Protein AF-A0A967K1Q6-F1 (afdb_monomer)

Foldseek 3Di:
DDDDDDDDDDDDDDDDDDDDDDDDDDDDDDPPDPPPVCPPPPDQDVVNVVVVCVVVVVVVCVVVVDPVNVVVVVVVVVVVCVVVVPDPPPPDLDDDDDCDPVNCVVQNDPPHAVVVVVVVVVVVVVVPNPDDDDPDDDPDDGPPDDDD

Solvent-accessible surface area (backbone atoms only — not comparable to full-atom values): 10378 Å² total; per-residue (Å²): 138,82,90,85,88,85,87,86,87,84,90,77,88,81,88,83,85,80,90,77,90,82,84,86,76,91,83,81,85,81,79,78,76,84,75,73,78,81,71,66,86,85,58,74,51,70,66,53,53,50,52,48,50,52,53,53,49,51,51,47,50,62,72,66,53,49,72,68,59,49,52,52,49,54,52,50,48,56,50,46,47,66,76,54,59,81,71,75,79,67,86,65,95,70,82,88,85,82,89,45,73,69,53,34,72,74,76,42,71,82,85,69,44,61,62,60,54,49,53,51,52,52,54,43,41,75,74,64,50,89,74,88,86,76,99,70,90,77,89,66,83,71,87,78,42,83,88,126

pLDDT: mean 76.65, std 18.05, range [38.59, 96.56]

Sequence (148 aa):
MPAKTDGGGAGKRDSGKHENGGRDSDRRGTKRTRRGRNRPWWKPSIAALIAFAVLAGGLLLRYVDPWFVEMVRVRAFDAYNRMEPRQPQGESPVVIVDIDEKSLSQLGQWPWPRTVVADLIAALRDQGAAVVGFDAIFAEPDRTSPQR

Structure (mmCIF, N/CA/C/O backbone):
data_AF-A0A967K1Q6-F1
#
_entry.id   AF-A0A967K1Q6-F1
#
loop_
_atom_site.group_PDB
_atom_site.id
_atom_site.type_symbol
_atom_site.label_atom_id
_atom_site.label_alt_id
_atom_site.label_comp_id
_atom_site.label_asym_id
_atom_site.label_entity_id
_atom_site.label_seq_id
_atom_site.pdbx_PDB_ins_code
_atom_site.Cartn_x
_atom_site.Cartn_y
_atom_site.Cartn_z
_atom_site.occupancy
_atom_site.B_iso_or_equiv
_atom_site.auth_seq_id
_atom_site.auth_comp_id
_atom_site.auth_asym_id
_atom_site.auth_atom_id
_atom_site.pdbx_PDB_model_num
ATOM 1 N N . MET A 1 1 ? 90.365 -32.745 -45.716 1.00 41.56 1 MET A N 1
ATOM 2 C CA . MET A 1 1 ? 90.868 -33.147 -47.052 1.00 41.56 1 MET A CA 1
ATOM 3 C C . MET A 1 1 ? 89.864 -34.111 -47.672 1.00 41.56 1 MET A C 1
ATOM 5 O O . MET A 1 1 ? 89.339 -34.887 -46.879 1.00 41.56 1 MET A O 1
ATOM 9 N N . PRO A 1 2 ? 89.611 -34.144 -48.999 1.00 55.59 2 PRO A N 1
ATOM 10 C CA . PRO A 1 2 ? 90.001 -33.248 -50.111 1.00 55.59 2 PRO A CA 1
ATOM 11 C C . PRO A 1 2 ? 88.750 -32.593 -50.777 1.00 55.59 2 PRO A C 1
ATOM 13 O O . PRO A 1 2 ? 87.643 -33.095 -50.649 1.00 55.59 2 PRO A O 1
ATOM 16 N N . ALA A 1 3 ? 88.772 -31.371 -51.316 1.00 46.91 3 ALA A N 1
ATOM 17 C CA . ALA A 1 3 ? 89.428 -30.896 -52.541 1.00 46.91 3 ALA A CA 1
ATOM 18 C C . ALA A 1 3 ? 89.048 -31.696 -53.805 1.00 46.91 3 ALA A C 1
ATOM 20 O O . ALA A 1 3 ? 89.548 -32.797 -54.020 1.00 46.91 3 ALA A O 1
ATOM 21 N N . LYS A 1 4 ? 88.226 -31.097 -54.679 1.00 44.16 4 LYS A N 1
ATOM 22 C CA . LYS A 1 4 ? 88.255 -31.384 -56.115 1.00 44.16 4 LYS A CA 1
ATOM 23 C C . LYS A 1 4 ? 88.131 -30.087 -56.910 1.00 44.16 4 LYS A C 1
ATOM 25 O O . LYS A 1 4 ? 87.223 -29.287 -56.701 1.00 44.16 4 LYS A O 1
ATOM 30 N N . THR A 1 5 ? 89.142 -29.913 -57.740 1.00 50.72 5 THR A N 1
ATOM 31 C CA . THR A 1 5 ? 89.405 -28.879 -58.727 1.00 50.72 5 THR A CA 1
ATOM 32 C C . THR A 1 5 ? 88.604 -29.111 -60.005 1.00 50.72 5 THR A C 1
ATOM 34 O O . THR A 1 5 ? 88.158 -30.228 -60.264 1.00 50.72 5 THR A O 1
ATOM 37 N N . ASP A 1 6 ? 88.436 -28.030 -60.766 1.00 45.66 6 ASP A N 1
ATOM 38 C CA . ASP A 1 6 ? 88.693 -27.863 -62.212 1.00 45.66 6 ASP A CA 1
ATOM 39 C C . ASP A 1 6 ? 87.783 -26.701 -62.659 1.00 45.66 6 ASP A C 1
ATOM 41 O O . ASP A 1 6 ? 86.599 -26.678 -62.348 1.00 45.66 6 ASP A O 1
ATOM 45 N N . GLY A 1 7 ? 88.236 -25.606 -63.262 1.00 42.78 7 GLY A N 1
ATOM 46 C CA . GLY A 1 7 ? 89.293 -25.441 -64.250 1.00 42.78 7 GLY A CA 1
ATOM 47 C C . GLY A 1 7 ? 88.631 -24.780 -65.465 1.00 42.78 7 GLY A C 1
ATOM 48 O O . GLY A 1 7 ? 87.717 -25.356 -66.044 1.00 42.78 7 GLY A O 1
ATOM 49 N N . GLY A 1 8 ? 89.035 -23.562 -65.834 1.00 38.59 8 GLY A N 1
ATOM 50 C CA . GLY A 1 8 ? 88.503 -22.902 -67.034 1.00 38.59 8 GLY A CA 1
ATOM 51 C C . GLY A 1 8 ? 88.651 -21.387 -67.017 1.00 38.59 8 GLY A C 1
ATOM 52 O O . GLY A 1 8 ? 87.726 -20.672 -66.648 1.00 38.59 8 GLY A O 1
ATOM 53 N N . GLY A 1 9 ? 89.833 -20.900 -67.397 1.00 42.53 9 GLY A N 1
ATOM 54 C CA . GLY A 1 9 ? 90.102 -19.475 -67.571 1.00 42.53 9 GLY A CA 1
ATOM 55 C C . GLY A 1 9 ? 89.707 -18.944 -68.949 1.00 42.53 9 GLY A C 1
ATOM 56 O O . GLY A 1 9 ? 89.651 -19.689 -69.920 1.00 42.53 9 GLY A O 1
ATOM 57 N N . ALA A 1 10 ? 89.524 -17.628 -69.033 1.00 44.78 10 ALA A N 1
ATOM 58 C CA . ALA A 1 10 ? 89.807 -16.816 -70.216 1.00 44.78 10 ALA A CA 1
ATOM 59 C C . ALA A 1 10 ? 89.838 -15.344 -69.784 1.00 44.78 10 ALA A C 1
ATOM 61 O O . ALA A 1 10 ? 88.826 -14.775 -69.382 1.00 44.78 10 ALA A O 1
ATOM 62 N N . GLY A 1 11 ? 91.028 -14.748 -69.807 1.00 44.59 11 GLY A N 1
ATOM 63 C CA . GLY A 1 11 ? 91.239 -13.352 -69.444 1.00 44.59 11 GLY A CA 1
ATOM 64 C C . GLY A 1 11 ? 90.969 -12.369 -70.582 1.00 44.59 11 GLY A C 1
ATOM 65 O O . GLY A 1 11 ? 90.993 -12.731 -71.754 1.00 44.59 11 GLY A O 1
ATOM 66 N N . LYS A 1 12 ? 90.813 -11.101 -70.196 1.00 48.19 12 LYS A N 1
ATOM 67 C CA . LYS A 1 12 ? 91.201 -9.858 -70.894 1.00 48.19 12 LYS A CA 1
ATOM 68 C C . LYS A 1 12 ? 91.232 -8.785 -69.785 1.00 48.19 12 LYS A C 1
ATOM 70 O O . LYS A 1 12 ? 90.263 -8.680 -69.048 1.00 48.19 12 LYS A O 1
ATOM 75 N N . ARG A 1 13 ? 92.387 -8.198 -69.421 1.00 43.84 13 ARG A N 1
ATOM 76 C CA . ARG A 1 13 ? 93.019 -7.007 -70.047 1.00 43.84 13 ARG A CA 1
ATOM 77 C C . ARG A 1 13 ? 91.967 -5.909 -70.281 1.00 43.84 13 ARG A C 1
ATOM 79 O O . ARG A 1 13 ? 91.010 -6.176 -70.988 1.00 43.84 13 ARG A O 1
ATOM 86 N N . ASP A 1 14 ? 92.054 -4.680 -69.786 1.00 46.25 14 ASP A N 1
ATOM 87 C CA . ASP A 1 14 ? 93.166 -3.864 -69.298 1.00 46.25 14 ASP A CA 1
ATOM 88 C C . ASP A 1 14 ? 92.563 -2.538 -68.754 1.00 46.25 14 ASP A C 1
ATOM 90 O O . ASP A 1 14 ? 91.463 -2.167 -69.160 1.00 46.25 14 ASP A O 1
ATOM 94 N N . SER A 1 15 ? 93.344 -1.798 -67.961 1.00 43.16 15 SER A N 1
ATOM 95 C CA . SER A 1 15 ? 93.421 -0.321 -67.950 1.00 43.16 15 SER A CA 1
ATOM 96 C C . SER A 1 15 ? 92.414 0.581 -67.197 1.00 43.16 15 SER A C 1
ATOM 98 O O . SER A 1 15 ? 91.202 0.522 -67.365 1.00 43.16 15 SER A O 1
ATOM 100 N N . GLY A 1 16 ? 93.014 1.543 -66.470 1.00 41.56 16 GLY A N 1
ATOM 101 C CA . GLY A 1 16 ? 92.434 2.788 -65.926 1.00 41.56 16 GLY A CA 1
ATOM 102 C C . GLY A 1 16 ? 92.369 2.784 -64.396 1.00 41.56 16 GLY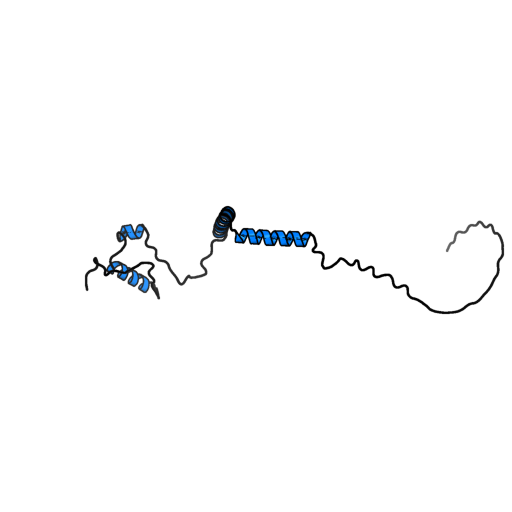 A C 1
ATOM 103 O O . GLY A 1 16 ? 91.377 2.343 -63.836 1.00 41.56 16 GLY A O 1
ATOM 104 N N . LYS A 1 17 ? 93.438 3.050 -63.631 1.00 42.62 17 LYS A N 1
ATOM 105 C CA . LYS A 1 17 ? 94.171 4.320 -63.412 1.00 42.62 17 LYS A CA 1
ATOM 106 C C . LYS A 1 17 ? 93.275 5.498 -62.981 1.00 42.62 17 LYS A C 1
ATOM 108 O O . LYS A 1 17 ? 92.249 5.742 -63.601 1.00 42.62 17 LYS A O 1
ATOM 113 N N . HIS A 1 18 ? 93.804 6.239 -61.997 1.00 46.06 18 HIS A N 1
ATOM 114 C CA . HIS A 1 18 ? 93.383 7.503 -61.362 1.00 46.06 18 HIS A CA 1
ATOM 115 C C . HIS A 1 18 ? 92.692 7.295 -59.999 1.00 46.06 18 HIS A C 1
ATOM 117 O O . HIS A 1 18 ? 91.613 6.726 -59.920 1.00 46.06 18 HIS A O 1
ATOM 123 N N . GLU A 1 19 ? 93.405 7.477 -58.872 1.00 47.00 19 GLU A N 1
ATOM 124 C CA . GLU A 1 19 ? 93.716 8.777 -58.217 1.00 47.00 19 GLU A CA 1
ATOM 125 C C . GLU A 1 19 ? 92.426 9.507 -57.809 1.00 47.00 19 GLU A C 1
ATOM 127 O O . GLU A 1 19 ? 91.501 9.594 -58.598 1.00 47.00 19 GLU A O 1
ATOM 132 N N . ASN A 1 20 ? 92.249 10.145 -56.658 1.00 39.31 20 ASN A N 1
ATOM 133 C CA . ASN A 1 20 ? 93.007 10.403 -55.440 1.00 39.31 20 ASN A CA 1
ATOM 134 C C . ASN A 1 20 ? 92.026 11.221 -54.562 1.00 39.31 20 ASN A C 1
ATOM 136 O O . ASN A 1 20 ? 91.275 12.020 -55.108 1.00 39.31 20 ASN A O 1
ATOM 140 N N . GLY A 1 21 ? 92.077 11.056 -53.239 1.00 40.06 21 GLY A N 1
ATOM 141 C CA . GLY A 1 21 ? 91.953 12.147 -52.261 1.00 40.06 21 GLY A CA 1
ATOM 142 C C . GLY A 1 21 ? 90.669 12.991 -52.165 1.00 40.06 21 GLY A C 1
ATOM 143 O O . GLY A 1 21 ? 90.253 13.664 -53.097 1.00 40.06 21 GLY A O 1
ATOM 144 N N . GLY A 1 22 ? 90.156 13.122 -50.937 1.00 40.25 22 GLY A N 1
ATOM 145 C CA . GLY A 1 22 ? 89.258 14.224 -50.560 1.00 40.25 22 GLY A CA 1
ATOM 146 C C . GLY A 1 22 ? 88.156 13.776 -49.607 1.00 40.25 22 GLY A C 1
ATOM 147 O O . GLY A 1 22 ? 87.105 13.347 -50.052 1.00 40.25 22 GLY A O 1
ATOM 148 N N . ARG A 1 23 ? 88.444 13.622 -48.312 1.00 46.91 23 ARG A N 1
ATOM 149 C CA . ARG A 1 23 ? 88.185 14.622 -47.256 1.00 46.91 23 ARG A CA 1
ATOM 150 C C . ARG A 1 23 ? 86.697 14.988 -47.073 1.00 46.91 23 ARG A C 1
ATOM 152 O O . ARG A 1 23 ? 86.112 15.686 -47.886 1.00 46.91 23 ARG A O 1
ATOM 159 N N . ASP A 1 24 ? 86.234 14.647 -45.874 1.00 51.47 24 ASP A N 1
ATOM 160 C CA . ASP A 1 24 ? 85.550 15.548 -44.942 1.00 51.47 24 ASP A CA 1
ATOM 161 C C . ASP A 1 24 ? 84.029 15.756 -45.024 1.00 51.47 24 ASP A C 1
ATOM 163 O O . ASP A 1 24 ? 83.408 15.898 -46.073 1.00 51.47 24 ASP A O 1
ATOM 167 N N . SER A 1 25 ? 83.500 15.936 -43.816 1.00 54.66 25 SER A N 1
ATOM 168 C CA . SER A 1 25 ? 82.267 16.618 -43.435 1.00 54.66 25 SER A CA 1
ATOM 169 C C . SER A 1 25 ? 80.937 15.876 -43.596 1.00 54.66 25 SER A C 1
ATOM 171 O O . SER A 1 25 ? 80.212 15.961 -44.583 1.00 54.66 25 SER A O 1
ATOM 173 N N . ASP A 1 26 ? 80.573 15.216 -42.497 1.00 61.91 26 ASP A N 1
ATOM 174 C CA . ASP A 1 26 ? 79.370 15.543 -41.726 1.00 61.91 26 ASP A CA 1
ATOM 175 C C . ASP A 1 26 ? 78.468 16.624 -42.354 1.00 61.91 26 ASP A C 1
ATOM 177 O O . ASP A 1 26 ? 78.873 17.786 -42.447 1.00 61.91 26 ASP A O 1
ATOM 181 N N . ARG A 1 27 ? 77.235 16.250 -42.740 1.00 55.50 27 ARG A N 1
ATOM 182 C CA . ARG A 1 27 ? 76.028 17.086 -42.586 1.00 55.50 27 ARG A CA 1
ATOM 183 C C . ARG A 1 27 ? 74.762 16.455 -43.171 1.00 55.50 27 ARG A C 1
ATOM 185 O O . ARG A 1 27 ? 74.661 16.205 -44.369 1.00 55.50 27 ARG A O 1
ATOM 192 N N . ARG A 1 28 ? 73.731 16.502 -42.320 1.00 53.34 28 ARG A N 1
ATOM 193 C CA . ARG A 1 28 ? 72.281 16.628 -42.588 1.00 53.34 28 ARG A CA 1
ATOM 194 C C . ARG A 1 28 ? 71.459 15.344 -42.544 1.00 53.34 28 ARG A C 1
ATOM 196 O O . ARG A 1 28 ? 71.368 14.566 -43.486 1.00 53.34 28 ARG A O 1
ATOM 203 N N . GLY A 1 29 ? 70.754 15.232 -41.419 1.00 54.88 29 GLY A N 1
ATOM 204 C CA . GLY A 1 29 ? 69.704 14.264 -41.178 1.00 54.88 29 GLY A CA 1
ATOM 205 C C . GLY A 1 29 ? 68.568 14.333 -42.191 1.00 54.88 29 GLY A C 1
ATOM 206 O O . GLY A 1 29 ? 68.128 15.397 -42.629 1.00 54.88 29 GLY A O 1
ATOM 207 N N . THR A 1 30 ? 68.034 13.159 -42.493 1.00 57.16 30 THR A N 1
ATOM 208 C CA . THR A 1 30 ? 66.788 1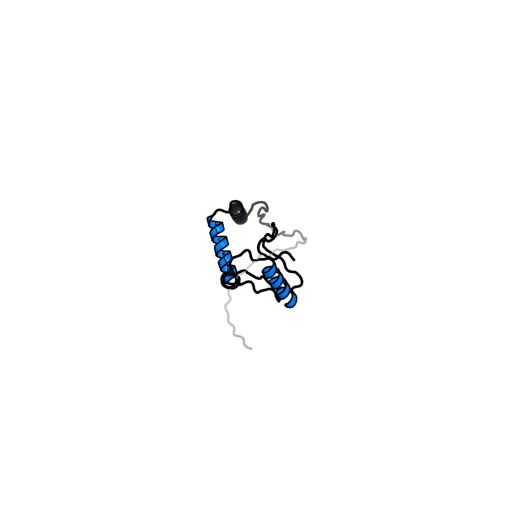3.005 -43.227 1.00 57.16 30 THR A CA 1
ATOM 209 C C . THR A 1 30 ? 65.670 12.831 -42.204 1.00 57.16 30 THR A C 1
ATOM 211 O O . THR A 1 30 ? 65.399 11.753 -41.680 1.00 57.16 30 THR A O 1
ATOM 214 N N . LYS A 1 31 ? 65.014 13.947 -41.869 1.00 58.19 31 LYS A N 1
ATOM 215 C CA . LYS A 1 31 ? 63.743 13.932 -41.141 1.00 58.19 31 LYS A CA 1
ATOM 216 C C . LYS A 1 31 ? 62.724 13.189 -42.008 1.00 58.19 31 LYS A C 1
ATOM 218 O O . LYS A 1 31 ? 62.135 13.780 -42.911 1.00 58.19 31 LYS A O 1
ATOM 223 N N . ARG A 1 32 ? 62.518 11.892 -41.756 1.00 60.25 32 ARG A N 1
ATOM 224 C CA . ARG A 1 32 ? 61.390 11.155 -42.333 1.00 60.25 32 ARG A CA 1
ATOM 225 C C . ARG A 1 32 ? 60.103 11.771 -41.793 1.00 60.25 32 ARG A C 1
ATOM 227 O O . ARG A 1 32 ? 59.798 11.749 -40.605 1.00 60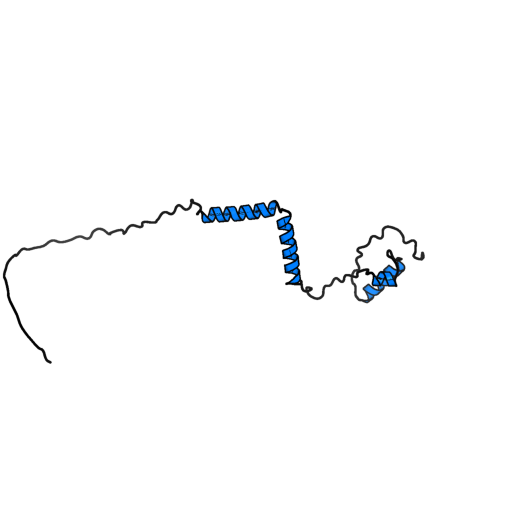.25 32 ARG A O 1
ATOM 234 N N . THR A 1 33 ? 59.424 12.412 -42.724 1.00 62.06 33 THR A N 1
ATOM 235 C CA . THR A 1 33 ? 58.158 13.119 -42.643 1.00 62.06 33 THR A CA 1
ATOM 236 C C . THR A 1 33 ? 57.131 12.426 -41.742 1.00 62.06 33 THR A C 1
ATOM 238 O O . THR A 1 33 ? 56.546 11.398 -42.075 1.00 62.06 33 THR A O 1
ATOM 241 N N . ARG A 1 34 ? 56.825 13.068 -40.608 1.00 60.03 34 ARG A N 1
ATOM 242 C CA . ARG A 1 34 ? 55.534 12.925 -39.928 1.00 60.03 34 ARG A CA 1
ATOM 243 C C . ARG A 1 34 ? 54.442 13.423 -40.878 1.00 60.03 34 ARG A C 1
ATOM 245 O O . ARG A 1 34 ? 54.123 14.607 -40.885 1.00 60.03 34 ARG A O 1
ATOM 252 N N . ARG A 1 35 ? 53.839 12.539 -41.672 1.00 58.81 35 ARG A N 1
ATOM 253 C CA . ARG A 1 35 ? 52.500 12.790 -42.227 1.00 58.81 35 ARG A CA 1
ATOM 254 C C . ARG A 1 35 ? 51.485 12.301 -41.203 1.00 58.81 35 ARG A C 1
ATOM 256 O O . ARG A 1 35 ? 50.913 11.222 -41.329 1.00 58.81 35 ARG A O 1
ATOM 263 N N . GLY A 1 36 ? 51.305 13.107 -40.156 1.00 60.56 36 GLY A N 1
ATOM 264 C CA . GLY A 1 36 ? 50.095 13.041 -39.352 1.00 60.56 36 GLY A CA 1
ATOM 265 C C . GLY A 1 36 ? 48.925 13.198 -40.311 1.00 60.56 36 GLY A C 1
ATOM 266 O O . GLY A 1 36 ? 48.842 14.168 -41.059 1.00 60.56 36 GLY A O 1
ATOM 267 N N . ARG A 1 37 ? 48.079 12.179 -40.396 1.00 64.00 37 ARG A N 1
ATOM 268 C CA . ARG A 1 37 ? 46.817 12.288 -41.111 1.00 64.00 37 ARG A CA 1
ATOM 269 C C . ARG A 1 37 ? 45.907 13.082 -40.191 1.00 64.00 37 ARG A C 1
ATOM 271 O O . ARG A 1 37 ? 45.330 12.519 -39.267 1.00 64.00 37 ARG A O 1
ATOM 278 N N . ASN A 1 38 ? 45.862 14.392 -40.409 1.00 59.25 38 ASN A N 1
ATOM 279 C CA . ASN A 1 38 ? 45.027 15.345 -39.686 1.00 59.25 38 ASN A CA 1
ATOM 280 C C . ASN A 1 38 ? 43.564 14.972 -39.944 1.00 59.25 38 ASN A C 1
ATOM 282 O O . ASN A 1 38 ? 42.936 15.505 -40.856 1.00 59.25 38 ASN A O 1
ATOM 286 N N . ARG A 1 39 ? 43.024 13.996 -39.210 1.00 63.22 39 ARG A N 1
ATOM 287 C CA . ARG A 1 39 ? 41.594 13.721 -39.231 1.00 63.22 39 ARG A CA 1
ATOM 288 C C . ARG A 1 39 ? 40.959 14.827 -38.379 1.00 63.22 39 ARG A C 1
ATOM 290 O O . ARG A 1 39 ? 41.242 14.885 -37.185 1.00 63.22 39 ARG A O 1
ATOM 297 N N . PRO A 1 40 ? 40.209 15.760 -38.984 1.00 64.12 40 PRO A N 1
ATOM 298 C CA . PRO A 1 40 ? 39.701 16.935 -38.287 1.00 64.12 40 PRO A CA 1
ATOM 299 C C . PRO A 1 40 ? 38.807 16.520 -37.104 1.00 64.12 40 PRO A C 1
ATOM 301 O O . PRO A 1 40 ? 37.750 15.936 -37.318 1.00 64.12 40 PRO A O 1
ATOM 304 N N . TRP A 1 41 ? 39.228 16.840 -35.876 1.00 61.56 41 TRP A N 1
ATOM 305 C CA . TRP A 1 41 ? 38.561 16.497 -34.603 1.00 61.56 41 TRP A CA 1
ATOM 306 C C . TRP A 1 41 ? 37.104 16.993 -34.499 1.00 61.56 41 TRP A C 1
ATOM 308 O O . TRP A 1 41 ? 36.265 16.349 -33.885 1.00 61.56 41 TRP A O 1
ATOM 318 N N . TRP A 1 42 ? 36.788 18.097 -35.170 1.00 63.91 42 TRP A N 1
ATOM 319 C CA . TRP A 1 42 ? 35.464 18.719 -35.255 1.00 63.91 42 TRP A CA 1
ATOM 320 C C . TRP A 1 42 ? 34.486 18.114 -36.279 1.00 63.91 42 TRP A C 1
ATOM 322 O O . TRP A 1 42 ? 33.347 18.568 -36.345 1.00 63.91 42 TRP A O 1
ATOM 332 N N . LYS A 1 43 ? 34.872 17.115 -37.093 1.00 62.81 43 LYS A N 1
ATOM 333 C CA . LYS A 1 43 ? 33.894 16.423 -37.952 1.00 62.81 43 LYS A CA 1
ATOM 334 C C . LYS A 1 43 ? 33.245 15.309 -37.135 1.00 62.81 43 LYS A C 1
ATOM 336 O O . LYS A 1 43 ? 33.922 14.298 -36.909 1.00 62.81 43 LYS A O 1
ATOM 341 N N . PRO A 1 44 ? 31.977 15.440 -36.695 1.00 64.81 44 PRO A N 1
ATOM 342 C CA . PRO A 1 44 ? 31.313 14.319 -36.059 1.00 64.81 44 PRO A CA 1
ATOM 343 C C . PRO A 1 44 ? 31.338 13.172 -37.067 1.00 64.81 44 PRO A C 1
ATOM 345 O O . PRO A 1 44 ? 30.971 13.328 -38.234 1.00 64.81 44 PRO A O 1
ATOM 348 N N . SER A 1 45 ? 31.874 12.026 -36.651 1.00 79.00 45 SER A N 1
ATOM 349 C CA . SER A 1 45 ? 31.790 10.832 -37.488 1.00 79.00 45 SER A CA 1
ATOM 350 C C . SER A 1 45 ? 30.304 10.593 -37.756 1.00 79.00 45 SER A C 1
ATOM 352 O O . SER A 1 45 ? 29.503 10.778 -36.848 1.00 79.00 45 SER A O 1
ATOM 354 N N . ILE A 1 46 ? 29.912 10.205 -38.971 1.00 84.62 46 ILE A N 1
ATOM 355 C CA . ILE A 1 46 ? 28.498 9.948 -39.311 1.00 84.62 46 ILE A CA 1
ATOM 356 C C . ILE A 1 46 ? 27.848 9.018 -38.266 1.00 84.62 46 ILE A C 1
ATOM 358 O O . ILE A 1 46 ? 26.722 9.246 -37.843 1.00 84.62 46 ILE A O 1
ATOM 362 N N . ALA A 1 47 ? 28.620 8.065 -37.733 1.00 85.00 47 ALA A N 1
ATOM 363 C CA . ALA A 1 47 ? 28.239 7.217 -36.606 1.00 85.00 47 ALA A CA 1
ATOM 364 C C . ALA A 1 47 ? 27.849 7.979 -35.319 1.00 85.00 47 ALA A C 1
ATOM 366 O O . ALA A 1 47 ? 26.910 7.578 -34.645 1.00 85.00 47 ALA A O 1
ATOM 367 N N . ALA A 1 48 ? 28.527 9.077 -34.976 1.00 87.06 48 ALA A N 1
ATOM 368 C CA . ALA A 1 48 ? 28.209 9.904 -33.811 1.00 87.06 48 ALA A CA 1
ATOM 369 C C . ALA A 1 48 ? 26.909 10.700 -34.004 1.00 87.06 48 ALA A C 1
ATOM 371 O O . ALA A 1 48 ? 26.134 10.828 -33.062 1.00 87.06 48 ALA A O 1
ATOM 372 N N . LEU A 1 49 ? 26.637 11.185 -35.222 1.00 90.88 49 LEU A N 1
ATOM 373 C CA . LEU A 1 49 ? 25.355 11.827 -35.540 1.00 90.88 49 LEU A CA 1
ATOM 374 C C . LEU A 1 49 ? 24.206 10.820 -35.521 1.00 90.88 49 LEU A C 1
ATOM 376 O O . LEU A 1 49 ? 23.148 11.126 -34.985 1.00 90.88 49 LEU A O 1
ATOM 380 N N . ILE A 1 50 ? 24.427 9.612 -36.045 1.00 91.69 50 ILE A N 1
ATOM 381 C CA . ILE A 1 50 ? 23.449 8.520 -35.970 1.00 91.69 50 ILE A CA 1
ATOM 382 C C . ILE A 1 50 ? 23.193 8.145 -34.507 1.00 91.69 50 ILE A C 1
ATOM 384 O O . ILE A 1 50 ? 22.041 8.080 -34.096 1.00 91.69 50 ILE A O 1
ATOM 388 N N . ALA A 1 51 ? 24.240 7.965 -33.698 1.00 90.00 51 ALA A N 1
ATOM 389 C CA . ALA A 1 51 ? 24.094 7.659 -32.277 1.00 90.00 51 ALA A CA 1
ATOM 390 C C . ALA A 1 51 ? 23.334 8.764 -31.526 1.00 90.00 51 ALA A C 1
ATOM 392 O O . ALA A 1 51 ? 22.430 8.469 -30.749 1.00 90.00 51 ALA A O 1
ATOM 393 N N . PHE A 1 52 ? 23.649 10.034 -31.797 1.00 93.44 52 PHE A N 1
ATOM 394 C CA . PHE A 1 52 ? 22.938 11.167 -31.211 1.00 93.44 52 PHE A CA 1
ATOM 395 C C . PHE A 1 52 ? 21.470 11.216 -31.648 1.00 93.44 52 PHE A C 1
ATOM 397 O O . PHE A 1 52 ? 20.598 11.410 -30.810 1.00 93.44 52 PHE A O 1
ATOM 404 N N . ALA A 1 53 ? 21.178 10.985 -32.930 1.00 93.44 53 ALA A N 1
ATOM 405 C CA . ALA A 1 53 ? 19.811 10.944 -33.443 1.00 93.44 53 ALA A CA 1
ATOM 406 C C . ALA A 1 53 ? 19.001 9.783 -32.844 1.00 93.44 53 ALA A C 1
ATOM 408 O O . ALA A 1 53 ? 17.834 9.966 -32.513 1.00 93.44 53 ALA A O 1
ATOM 409 N N . VAL A 1 54 ? 19.617 8.614 -32.645 1.00 94.44 54 VAL A N 1
ATOM 410 C CA . VAL A 1 54 ? 18.985 7.466 -31.976 1.00 94.44 54 VAL A CA 1
ATOM 411 C C . VAL A 1 54 ? 18.694 7.781 -30.509 1.00 94.44 54 VAL A C 1
ATOM 413 O O . VAL A 1 54 ? 17.591 7.517 -30.040 1.00 94.44 54 VAL A O 1
ATOM 416 N N . LEU A 1 55 ? 19.642 8.388 -29.789 1.00 93.44 55 LEU A N 1
ATOM 417 C CA . LEU A 1 55 ? 19.440 8.801 -28.398 1.00 93.44 55 LEU A CA 1
ATOM 418 C C .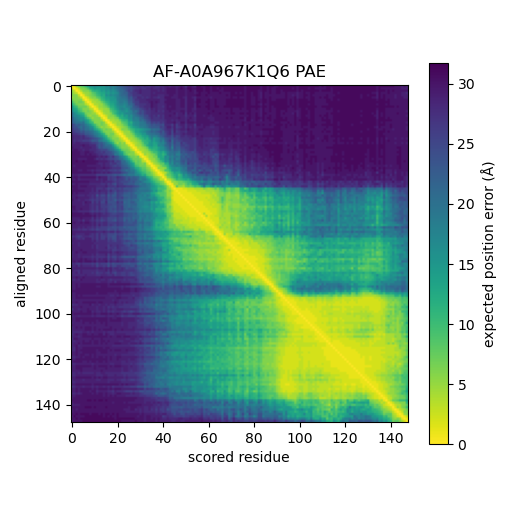 LEU A 1 55 ? 18.360 9.880 -28.273 1.00 93.44 55 LEU A C 1
ATOM 420 O O . LEU A 1 55 ? 17.464 9.752 -27.444 1.00 93.44 55 LEU A O 1
ATOM 424 N N . ALA A 1 56 ? 18.414 10.915 -29.113 1.00 93.56 56 ALA A N 1
ATOM 425 C CA . ALA A 1 56 ? 17.427 11.989 -29.136 1.00 93.56 56 ALA A CA 1
ATOM 426 C C . ALA A 1 56 ? 16.038 11.468 -29.531 1.00 93.56 56 ALA A C 1
ATOM 428 O O . ALA A 1 56 ? 15.050 11.838 -28.907 1.00 93.56 56 ALA A O 1
ATOM 429 N N . GLY A 1 57 ? 15.961 10.562 -30.510 1.00 93.19 57 GLY A N 1
ATOM 430 C CA . GLY A 1 57 ? 14.725 9.893 -30.910 1.00 93.19 57 GLY A CA 1
ATOM 431 C C . GLY A 1 57 ? 14.158 9.003 -29.804 1.00 93.19 57 GLY A C 1
ATOM 432 O O . GLY A 1 57 ? 12.963 9.058 -29.534 1.00 93.19 57 GLY A O 1
ATOM 433 N N . GLY A 1 58 ? 15.004 8.241 -29.106 1.00 87.81 58 GLY A N 1
ATOM 434 C CA . GLY A 1 58 ? 14.601 7.451 -27.941 1.00 87.81 58 GLY A CA 1
ATOM 435 C C . GLY A 1 58 ? 14.113 8.319 -26.777 1.00 87.81 58 GLY A C 1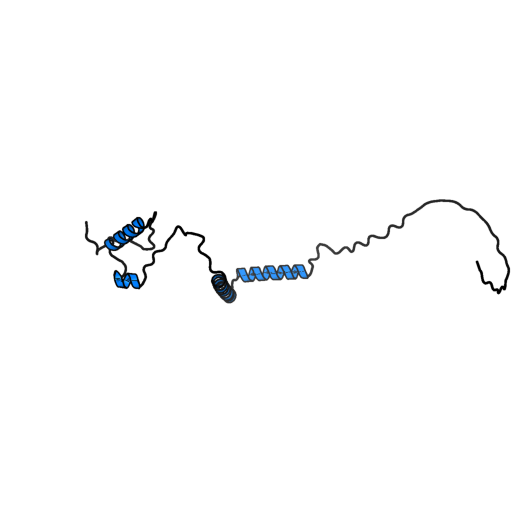
ATOM 436 O O . GLY A 1 58 ? 13.118 7.986 -26.135 1.00 87.81 58 GLY A O 1
ATOM 437 N N . LEU A 1 59 ? 14.764 9.461 -26.535 1.00 88.00 59 LEU A N 1
ATOM 438 C CA . LEU A 1 59 ? 14.345 10.428 -25.521 1.00 88.00 59 LEU A CA 1
ATOM 439 C C . LEU A 1 59 ? 13.020 11.102 -25.896 1.00 88.00 59 LEU A C 1
ATOM 441 O O . LEU A 1 59 ? 12.149 11.234 -25.044 1.00 88.00 59 LEU A O 1
ATOM 445 N N . LEU A 1 60 ? 12.844 11.472 -27.166 1.00 88.56 60 LEU A N 1
ATOM 446 C CA . LEU A 1 60 ? 11.596 12.031 -27.680 1.00 88.56 60 LEU A CA 1
ATOM 447 C C . LEU A 1 60 ? 10.455 11.013 -27.582 1.00 88.56 60 LEU A C 1
ATOM 449 O O . LEU A 1 60 ? 9.371 11.358 -27.126 1.00 88.56 60 LEU A O 1
ATOM 453 N N . LEU A 1 61 ? 10.706 9.751 -27.938 1.00 86.44 61 LEU A N 1
ATOM 454 C CA . LEU A 1 61 ? 9.727 8.673 -27.802 1.00 86.44 61 LEU A CA 1
ATOM 455 C C . LEU A 1 61 ? 9.330 8.460 -26.335 1.00 86.44 61 LEU A C 1
ATOM 457 O O . LEU A 1 61 ? 8.160 8.232 -26.049 1.00 86.44 61 LEU A O 1
ATOM 461 N N . ARG A 1 62 ? 10.283 8.591 -25.403 1.00 84.69 62 ARG A N 1
ATOM 462 C CA . ARG A 1 62 ? 10.011 8.567 -23.959 1.00 84.69 62 ARG A CA 1
ATOM 463 C C . ARG A 1 62 ? 9.264 9.813 -23.471 1.00 84.69 62 ARG A C 1
ATOM 465 O O . ARG A 1 62 ? 8.507 9.700 -22.519 1.00 84.69 62 ARG A O 1
ATOM 472 N N . TYR A 1 63 ? 9.483 10.975 -24.082 1.00 88.75 63 TYR A N 1
ATOM 473 C CA . TYR A 1 63 ? 8.801 12.222 -23.721 1.00 88.75 63 TYR A CA 1
ATOM 474 C C . TYR A 1 63 ? 7.345 12.249 -24.200 1.00 88.75 63 TYR A C 1
ATOM 476 O O . TYR A 1 63 ? 6.472 12.729 -23.487 1.00 88.75 63 TYR A O 1
ATOM 484 N N . VAL A 1 64 ? 7.087 11.727 -25.400 1.00 88.31 64 VAL A N 1
ATOM 485 C CA . VAL A 1 64 ? 5.742 11.663 -25.990 1.00 88.31 64 VAL A CA 1
ATOM 486 C C . VAL A 1 64 ? 4.927 10.491 -25.424 1.00 88.31 64 VAL A C 1
ATOM 488 O O . VAL A 1 64 ? 3.704 10.547 -25.478 1.00 88.31 64 VAL A O 1
ATOM 491 N N . ASP A 1 65 ? 5.604 9.452 -24.913 1.00 80.38 65 ASP A N 1
ATOM 492 C CA . ASP A 1 65 ? 5.062 8.200 -24.344 1.00 80.38 65 ASP A CA 1
ATOM 493 C C . ASP A 1 65 ? 3.746 7.750 -25.013 1.00 80.38 65 ASP A C 1
ATOM 495 O O . ASP A 1 65 ? 2.676 7.744 -24.403 1.00 80.38 65 ASP A O 1
ATOM 499 N N . PRO A 1 66 ? 3.781 7.432 -26.320 1.00 84.94 66 PRO A N 1
ATOM 500 C CA . PRO A 1 66 ? 2.579 7.045 -27.037 1.00 84.94 66 PRO A CA 1
ATOM 501 C C . PRO A 1 66 ? 2.014 5.731 -26.480 1.00 84.94 66 PRO A C 1
ATOM 503 O O . PRO A 1 66 ? 2.760 4.824 -26.110 1.00 84.94 66 PRO A O 1
ATOM 506 N N . TRP A 1 67 ? 0.688 5.594 -26.517 1.00 81.56 67 TRP A N 1
ATOM 507 C CA . TRP A 1 67 ? -0.080 4.490 -25.915 1.00 81.56 67 TRP A CA 1
ATOM 508 C C . TRP A 1 67 ? 0.450 3.066 -26.197 1.00 81.56 67 TRP A C 1
ATOM 510 O O . TRP A 1 67 ? 0.334 2.173 -25.358 1.00 81.56 67 TRP A O 1
ATOM 520 N N . PHE A 1 68 ? 1.063 2.817 -27.361 1.00 86.81 68 PHE A N 1
ATOM 521 C CA . PHE A 1 68 ? 1.629 1.502 -27.693 1.00 86.81 68 PHE A CA 1
ATOM 522 C C . PHE A 1 68 ? 2.943 1.198 -26.949 1.00 86.81 68 PHE A C 1
ATOM 524 O O . PHE A 1 68 ? 3.204 0.041 -26.621 1.00 86.81 68 PHE A O 1
ATOM 531 N N . VAL A 1 69 ? 3.770 2.213 -26.669 1.00 84.62 69 VAL A N 1
ATOM 532 C CA . VAL A 1 69 ? 5.015 2.065 -25.893 1.00 84.62 69 VAL A CA 1
ATOM 533 C C . VAL A 1 69 ? 4.677 1.775 -24.438 1.00 84.62 69 VAL A C 1
ATOM 535 O O . VAL A 1 69 ? 5.293 0.899 -23.831 1.00 84.62 69 VAL A O 1
ATOM 538 N N . GLU A 1 70 ? 3.661 2.451 -23.906 1.00 85.44 70 GLU A N 1
ATOM 539 C CA . GLU A 1 70 ? 3.127 2.195 -22.572 1.00 85.44 70 GLU A CA 1
ATOM 540 C C . GLU A 1 70 ? 2.618 0.752 -22.439 1.00 85.44 70 GLU A C 1
ATOM 542 O O . GLU A 1 70 ? 3.025 0.038 -21.523 1.00 85.44 70 GLU A O 1
ATOM 547 N N . MET A 1 71 ? 1.826 0.269 -23.406 1.00 87.38 71 MET A N 1
ATOM 548 C CA . MET A 1 71 ? 1.349 -1.120 -23.423 1.00 87.38 71 MET A CA 1
ATOM 549 C C . MET A 1 71 ? 2.510 -2.124 -23.383 1.00 87.38 71 MET A C 1
ATOM 551 O O . MET A 1 71 ? 2.491 -3.067 -22.592 1.00 87.38 71 MET A O 1
ATOM 555 N N . VAL A 1 72 ? 3.543 -1.925 -24.210 1.00 88.62 72 VAL A N 1
ATOM 556 C CA . VAL A 1 72 ? 4.731 -2.796 -24.211 1.00 88.62 72 VAL A CA 1
ATOM 557 C C . VAL A 1 72 ? 5.466 -2.722 -22.871 1.00 88.62 72 VAL A C 1
ATOM 559 O O . VAL A 1 72 ? 5.882 -3.756 -22.354 1.00 88.62 72 VAL A O 1
ATOM 562 N N . ARG A 1 73 ? 5.592 -1.528 -22.281 1.00 88.56 73 ARG A N 1
ATOM 563 C CA . ARG A 1 73 ? 6.251 -1.311 -20.987 1.00 88.56 73 ARG A CA 1
ATOM 564 C C . ARG A 1 73 ? 5.540 -2.054 -19.859 1.00 88.56 73 ARG A C 1
ATOM 566 O O . ARG A 1 73 ? 6.20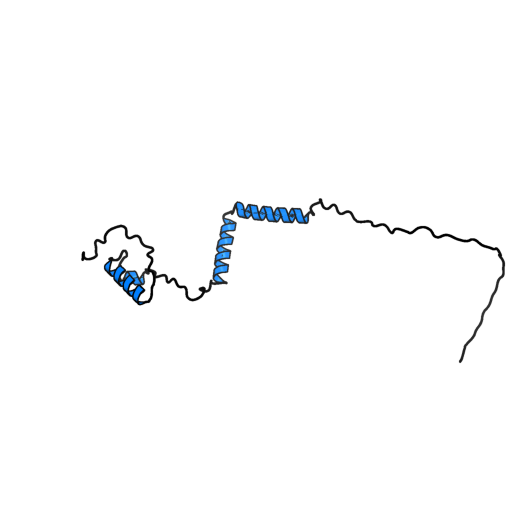4 -2.777 -19.123 1.00 88.56 73 ARG A O 1
ATOM 573 N N . VAL A 1 74 ? 4.221 -1.903 -19.737 1.00 90.38 74 VAL A N 1
ATOM 574 C CA . VAL A 1 74 ? 3.428 -2.557 -18.682 1.00 90.38 74 VAL A CA 1
ATOM 575 C C . VAL A 1 74 ? 3.484 -4.075 -18.843 1.00 90.38 74 VAL A C 1
ATOM 577 O O . VAL A 1 74 ? 3.782 -4.789 -17.891 1.00 90.38 74 VAL A O 1
ATOM 580 N N . ARG A 1 75 ? 3.331 -4.582 -20.072 1.00 91.00 75 ARG A N 1
ATOM 581 C CA . ARG A 1 75 ? 3.449 -6.020 -20.368 1.00 91.00 75 ARG A CA 1
ATOM 582 C C . ARG A 1 75 ? 4.834 -6.574 -20.029 1.00 91.00 75 ARG A C 1
ATOM 584 O O . ARG A 1 75 ? 4.934 -7.656 -19.454 1.00 91.00 75 ARG A O 1
ATOM 591 N N . ALA A 1 76 ? 5.894 -5.853 -20.393 1.00 89.62 76 ALA A N 1
ATOM 592 C CA . ALA A 1 76 ? 7.265 -6.239 -20.077 1.00 89.62 76 ALA A CA 1
ATOM 593 C C . ALA A 1 76 ? 7.512 -6.229 -18.563 1.00 89.62 76 ALA A C 1
ATOM 595 O O . ALA A 1 76 ? 8.167 -7.132 -18.049 1.00 89.62 76 ALA A O 1
ATOM 596 N N . PHE A 1 77 ? 6.950 -5.254 -17.846 1.00 88.56 77 PHE A N 1
ATOM 597 C CA . PHE A 1 77 ? 7.031 -5.167 -16.392 1.00 88.56 77 PHE A CA 1
ATOM 598 C C . PHE A 1 77 ? 6.301 -6.327 -15.699 1.00 88.56 77 PHE A C 1
ATOM 600 O O . PHE A 1 77 ? 6.864 -6.956 -14.807 1.00 88.56 77 PHE A O 1
ATOM 607 N N . ASP A 1 78 ? 5.102 -6.691 -16.158 1.00 90.69 78 ASP A N 1
ATOM 608 C CA . ASP A 1 78 ? 4.364 -7.852 -15.642 1.00 90.69 78 ASP A CA 1
ATOM 609 C C . ASP A 1 78 ? 5.079 -9.179 -15.918 1.00 90.69 78 ASP A C 1
ATOM 611 O O . ASP A 1 78 ? 5.021 -10.108 -15.109 1.00 90.69 78 ASP A O 1
ATOM 615 N N . ALA A 1 79 ? 5.725 -9.301 -17.081 1.00 90.81 79 ALA A N 1
ATOM 616 C CA . ALA A 1 79 ? 6.541 -10.463 -17.413 1.00 90.81 79 ALA A CA 1
ATOM 617 C C . ALA A 1 79 ? 7.775 -10.533 -16.505 1.00 90.81 79 ALA A C 1
ATOM 619 O O . ALA A 1 79 ? 8.062 -11.592 -15.951 1.00 90.81 79 ALA A O 1
ATOM 620 N N . TYR A 1 80 ? 8.447 -9.399 -16.296 1.00 89.19 80 TYR A N 1
ATOM 621 C CA . TYR A 1 80 ? 9.591 -9.284 -15.400 1.00 89.19 80 TYR A CA 1
ATOM 622 C C . TYR A 1 80 ? 9.227 -9.663 -13.958 1.00 89.19 80 TYR A C 1
ATOM 624 O O . TYR A 1 80 ? 9.854 -10.555 -13.400 1.00 89.19 80 TYR A O 1
ATOM 632 N N . ASN A 1 81 ? 8.152 -9.101 -13.392 1.00 88.75 81 ASN A N 1
ATOM 633 C CA . ASN A 1 81 ? 7.706 -9.428 -12.029 1.00 88.75 81 ASN A CA 1
ATOM 634 C C . ASN A 1 81 ? 7.276 -10.894 -11.862 1.00 88.75 81 ASN A C 1
ATOM 636 O O . ASN A 1 81 ? 7.348 -11.431 -10.761 1.00 88.75 81 ASN A O 1
ATOM 640 N N . ARG A 1 82 ? 6.807 -11.553 -12.932 1.00 88.06 82 ARG A N 1
ATOM 641 C CA . ARG A 1 82 ? 6.503 -12.993 -12.908 1.00 88.06 82 ARG A CA 1
ATOM 642 C C . ARG A 1 82 ? 7.751 -13.865 -12.961 1.00 88.06 82 ARG A C 1
ATOM 644 O O . ARG A 1 82 ? 7.763 -14.920 -12.338 1.00 88.06 82 ARG A O 1
ATOM 651 N N . MET A 1 83 ? 8.753 -13.462 -13.739 1.00 90.06 83 MET A N 1
ATOM 652 C CA . MET A 1 83 ? 10.014 -14.198 -13.879 1.00 90.06 83 MET A CA 1
ATOM 653 C C . MET A 1 83 ? 10.915 -14.016 -12.661 1.00 90.06 83 MET A C 1
ATOM 655 O O . MET A 1 83 ? 11.582 -14.957 -12.240 1.00 90.06 83 MET A O 1
ATOM 659 N N . GLU A 1 84 ? 10.887 -12.827 -12.071 1.00 86.31 84 GLU A N 1
ATOM 660 C CA . GLU A 1 84 ? 11.604 -12.480 -10.855 1.00 86.31 84 GLU A CA 1
ATOM 661 C C . GLU A 1 84 ? 10.596 -12.012 -9.793 1.00 86.31 84 GLU A C 1
ATOM 663 O O . GLU A 1 84 ? 10.498 -10.812 -9.509 1.00 86.31 84 GLU A O 1
ATOM 668 N N . PRO A 1 85 ? 9.803 -12.941 -9.211 1.00 82.12 85 PRO A N 1
ATOM 669 C CA . PRO A 1 85 ? 8.922 -12.603 -8.106 1.00 82.12 85 PRO A CA 1
ATOM 670 C C . PRO A 1 85 ? 9.754 -11.979 -6.998 1.00 82.12 85 PRO A C 1
ATOM 672 O O . PRO A 1 85 ? 10.746 -12.558 -6.544 1.00 82.12 85 PRO A O 1
ATOM 675 N N . ARG A 1 86 ? 9.350 -10.785 -6.566 1.00 76.44 86 ARG A N 1
ATOM 676 C CA . ARG A 1 86 ? 10.021 -10.097 -5.471 1.00 76.44 86 ARG A CA 1
ATOM 677 C C . ARG A 1 86 ? 9.899 -10.971 -4.227 1.00 76.44 86 ARG A C 1
ATOM 679 O O . ARG A 1 86 ? 8.814 -11.114 -3.671 1.00 76.44 86 ARG A O 1
ATOM 686 N N . GLN A 1 87 ? 11.014 -11.562 -3.815 1.00 77.12 87 GLN A N 1
ATOM 687 C CA . GLN A 1 87 ? 11.072 -12.295 -2.561 1.00 77.12 87 GLN A CA 1
ATOM 688 C C . GLN A 1 87 ? 10.801 -11.295 -1.429 1.00 77.12 87 GLN A C 1
ATOM 690 O O . GLN A 1 87 ? 11.380 -10.199 -1.457 1.00 77.12 87 GLN A O 1
ATOM 695 N N . PRO A 1 88 ? 9.929 -11.621 -0.460 1.00 71.88 88 PRO A N 1
ATOM 696 C CA . PRO A 1 88 ? 9.774 -10.808 0.736 1.00 71.88 88 PRO A CA 1
ATOM 697 C C . PRO A 1 88 ? 11.157 -10.568 1.345 1.00 71.88 88 PRO A C 1
ATOM 699 O O . PRO A 1 88 ? 11.917 -11.510 1.579 1.00 71.88 88 PRO A O 1
ATOM 702 N N . GLN A 1 89 ? 11.530 -9.301 1.517 1.00 66.19 89 GLN A N 1
ATOM 703 C CA . GLN A 1 89 ? 12.811 -8.946 2.117 1.00 66.19 89 GLN A CA 1
ATOM 704 C C . GLN A 1 89 ? 12.735 -9.244 3.618 1.00 66.19 89 GLN A C 1
ATOM 706 O O . GLN A 1 89 ? 12.329 -8.393 4.400 1.00 66.19 89 GLN A O 1
ATOM 711 N N . GLY A 1 90 ? 13.098 -10.470 4.002 1.00 72.25 90 GLY A N 1
ATOM 712 C CA . GLY A 1 90 ? 13.107 -10.923 5.394 1.00 72.25 90 GLY A CA 1
ATOM 713 C C . GLY A 1 90 ? 11.720 -11.001 6.040 1.00 72.25 90 GLY A C 1
ATOM 714 O O . GLY A 1 90 ? 10.690 -11.014 5.364 1.00 72.25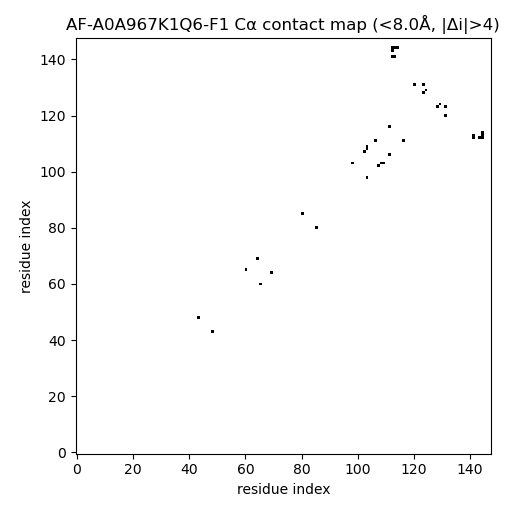 90 GLY A O 1
ATOM 715 N N . GLU A 1 91 ? 11.709 -11.070 7.371 1.00 73.50 91 GLU A N 1
ATOM 716 C CA . GLU A 1 91 ? 10.496 -10.919 8.175 1.00 73.50 91 GLU A CA 1
ATOM 717 C C . GLU A 1 91 ? 9.994 -9.478 8.018 1.00 73.50 91 GLU A C 1
ATOM 719 O O . GLU A 1 91 ? 10.563 -8.541 8.578 1.00 73.50 91 GLU A O 1
ATOM 724 N N . SER A 1 92 ? 8.955 -9.286 7.200 1.00 75.50 92 SER A N 1
ATOM 725 C CA . SER A 1 92 ? 8.297 -7.985 7.086 1.00 75.50 92 SER A CA 1
ATOM 726 C C . SER A 1 92 ? 7.712 -7.621 8.453 1.00 75.50 92 SER A C 1
ATOM 728 O O . SER A 1 92 ? 6.844 -8.349 8.937 1.00 75.50 92 SER A O 1
ATOM 730 N N . PRO A 1 93 ? 8.105 -6.491 9.068 1.00 84.06 93 PRO A N 1
ATOM 731 C CA . PRO A 1 93 ? 7.517 -6.052 10.333 1.00 84.06 93 PRO A CA 1
ATOM 732 C C . PRO A 1 93 ? 6.065 -5.575 10.165 1.00 84.06 93 PRO A C 1
ATOM 734 O O . PRO A 1 93 ? 5.416 -5.209 11.142 1.00 84.06 93 PRO A O 1
ATOM 737 N N . VAL A 1 94 ? 5.561 -5.538 8.927 1.00 87.56 94 VAL A N 1
ATOM 738 C CA . VAL A 1 94 ? 4.204 -5.125 8.580 1.00 87.56 94 VAL A CA 1
ATOM 739 C C . VAL A 1 94 ? 3.429 -6.332 8.070 1.00 87.56 94 VAL A C 1
ATOM 741 O O . VAL A 1 94 ? 3.840 -6.974 7.099 1.00 87.56 94 VAL A O 1
ATOM 744 N N . VAL A 1 95 ? 2.290 -6.590 8.710 1.00 89.69 95 VAL A N 1
ATOM 745 C CA . VAL A 1 95 ? 1.297 -7.590 8.309 1.00 89.69 95 VAL A CA 1
ATOM 746 C C . VAL A 1 95 ? 0.029 -6.855 7.891 1.00 89.69 95 VAL A C 1
ATOM 748 O O . VAL A 1 95 ? -0.428 -5.954 8.594 1.00 89.69 95 VAL A O 1
ATOM 751 N N . ILE A 1 96 ? -0.521 -7.233 6.740 1.00 91.44 96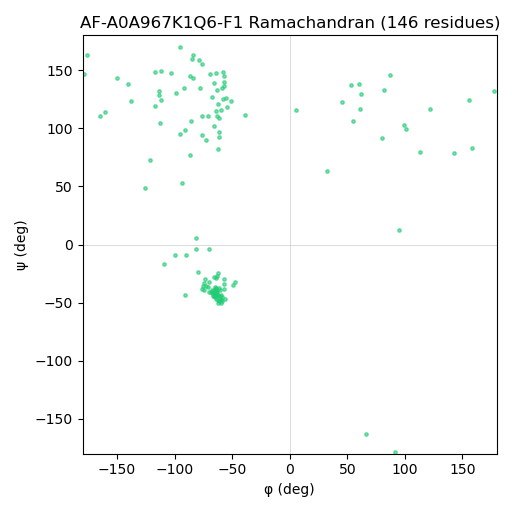 ILE A N 1
ATOM 752 C CA . ILE A 1 96 ? -1.788 -6.705 6.231 1.00 91.44 96 ILE A CA 1
ATOM 753 C C . ILE A 1 96 ? -2.878 -7.719 6.569 1.00 91.44 96 ILE A C 1
ATOM 755 O O . ILE A 1 96 ? -2.710 -8.916 6.332 1.00 91.44 96 ILE A O 1
ATOM 759 N N . VAL A 1 97 ? -3.971 -7.234 7.152 1.00 92.44 97 VAL A N 1
ATOM 760 C CA . VAL A 1 97 ? -5.143 -8.039 7.500 1.00 92.44 97 VAL A CA 1
ATOM 761 C C . VAL A 1 97 ? -6.289 -7.580 6.615 1.00 92.44 97 VAL A C 1
ATOM 763 O O . VAL A 1 97 ? -6.845 -6.503 6.829 1.00 92.44 97 VAL A O 1
ATOM 766 N N . ASP A 1 98 ? -6.611 -8.392 5.614 1.00 93.75 98 ASP A N 1
ATOM 767 C CA . ASP A 1 98 ? -7.660 -8.086 4.648 1.00 93.75 98 ASP A CA 1
ATOM 768 C C . ASP A 1 98 ? -9.033 -8.547 5.148 1.00 93.75 98 ASP A C 1
ATOM 770 O O . ASP A 1 98 ? -9.172 -9.591 5.790 1.00 93.75 98 ASP A O 1
ATOM 774 N N . ILE A 1 99 ? -10.067 -7.776 4.810 1.00 92.88 99 ILE A N 1
ATOM 775 C CA . ILE A 1 99 ? -11.463 -8.171 5.005 1.00 92.88 99 ILE A CA 1
ATOM 776 C C . ILE A 1 99 ? -11.914 -8.881 3.731 1.00 92.88 99 ILE A C 1
ATOM 778 O O . ILE A 1 99 ? -12.245 -8.243 2.732 1.00 92.88 99 ILE A O 1
ATOM 782 N N . ASP A 1 100 ? -11.886 -10.209 3.764 1.00 92.75 100 ASP A N 1
ATOM 783 C CA . ASP A 1 100 ? -12.261 -11.059 2.638 1.00 92.75 100 ASP A CA 1
ATOM 784 C C . ASP A 1 100 ? -13.725 -11.525 2.706 1.00 92.75 100 ASP A C 1
ATOM 786 O O . ASP A 1 100 ? -14.425 -11.380 3.712 1.00 92.75 100 ASP A O 1
ATOM 790 N N . GLU A 1 101 ? -14.195 -12.133 1.615 1.00 93.88 101 GLU A N 1
ATOM 791 C CA . GLU A 1 101 ? -15.558 -12.669 1.512 1.00 93.88 101 GLU A CA 1
ATOM 792 C C . GLU A 1 101 ? -15.854 -13.701 2.612 1.00 93.88 101 GLU A C 1
ATOM 794 O O . GLU A 1 101 ? -16.962 -13.782 3.139 1.00 93.88 101 GLU A O 1
ATOM 799 N N . LYS A 1 102 ? -14.839 -14.472 3.017 1.00 93.38 102 LYS A N 1
ATOM 800 C CA . LYS A 1 102 ? -14.966 -15.445 4.100 1.00 93.38 102 LYS A CA 1
ATOM 801 C C . LYS A 1 102 ? -15.247 -14.746 5.431 1.00 93.38 102 LYS A C 1
ATOM 803 O O . LYS A 1 102 ? -16.158 -15.161 6.145 1.00 93.38 102 LYS A O 1
ATOM 808 N N . SER A 1 103 ? -14.523 -13.680 5.743 1.00 92.81 103 SER A N 1
ATOM 809 C CA . SER A 1 103 ? -14.717 -12.878 6.952 1.00 92.81 103 SER A CA 1
ATOM 810 C C . SER A 1 103 ? -16.089 -12.214 6.956 1.00 92.81 103 SER A C 1
ATOM 812 O O . SER A 1 103 ? -16.796 -12.288 7.959 1.00 92.81 103 SER A O 1
ATOM 814 N N . LEU A 1 104 ? -16.519 -11.651 5.822 1.00 93.75 104 LEU A N 1
ATOM 815 C CA . LEU A 1 104 ? -17.856 -11.065 5.678 1.00 93.75 104 LEU A CA 1
ATOM 816 C C . LEU A 1 104 ? -18.970 -12.107 5.827 1.00 93.75 104 LEU A C 1
ATOM 818 O O . LEU A 1 104 ? -19.993 -11.835 6.449 1.00 93.75 104 LEU A O 1
ATOM 822 N N . SER A 1 105 ? -18.767 -13.327 5.326 1.00 93.56 105 SER A N 1
ATOM 823 C CA . SER A 1 105 ? -19.742 -14.410 5.500 1.00 93.56 105 SER A CA 1
ATOM 824 C C . SER A 1 105 ? -19.898 -14.848 6.963 1.00 93.56 105 SER A C 1
ATOM 826 O O . SER A 1 105 ? -20.967 -15.310 7.355 1.00 93.56 105 SER A O 1
ATOM 828 N N . GLN A 1 106 ? -18.846 -14.696 7.777 1.00 92.69 106 GLN A N 1
ATOM 829 C CA . GLN A 1 106 ? -18.825 -15.114 9.181 1.00 92.69 106 GLN A CA 1
ATOM 830 C C . GLN A 1 106 ? -19.275 -14.009 10.141 1.00 92.69 106 GLN A C 1
ATOM 832 O O . GLN A 1 106 ? -20.022 -14.278 11.078 1.00 92.69 106 GLN A O 1
ATOM 837 N N . LEU A 1 107 ? -18.810 -12.779 9.921 1.00 89.62 107 LEU A N 1
ATOM 838 C CA . LEU A 1 107 ? -19.037 -11.628 10.803 1.00 89.62 107 LEU A CA 1
ATOM 839 C C . LEU A 1 107 ? -20.161 -10.709 10.309 1.00 89.62 107 LEU A C 1
ATOM 841 O O . LEU A 1 107 ? -20.600 -9.819 11.035 1.00 89.62 107 LEU A O 1
ATOM 845 N N . GLY A 1 108 ? -20.648 -10.939 9.092 1.00 90.56 108 GLY A N 1
ATOM 846 C CA . GLY A 1 108 ? -21.657 -10.123 8.437 1.00 90.56 108 GLY A CA 1
ATOM 847 C C . GLY A 1 108 ? -21.061 -9.010 7.576 1.00 90.56 108 GLY A C 1
ATOM 848 O O . GLY A 1 108 ? -19.846 -8.848 7.432 1.00 90.56 108 GLY A O 1
ATOM 849 N N . GLN A 1 109 ? -21.959 -8.228 6.982 1.00 89.56 109 GLN A N 1
ATOM 850 C CA . GLN A 1 109 ? -21.597 -7.160 6.060 1.00 89.56 109 GLN A CA 1
ATOM 851 C C . GLN A 1 109 ? -20.826 -6.037 6.769 1.00 89.56 109 GLN A C 1
ATOM 853 O O . GLN A 1 109 ? -21.188 -5.601 7.861 1.00 89.56 109 GLN A O 1
ATOM 858 N N . TRP A 1 110 ? -19.790 -5.525 6.109 1.00 87.56 110 TRP A N 1
ATOM 859 C CA . TRP A 1 110 ? -19.120 -4.287 6.497 1.00 87.56 110 TRP A CA 1
ATOM 860 C C . TRP A 1 110 ? -20.035 -3.059 6.259 1.00 87.56 110 TRP A C 1
ATOM 862 O O . TRP A 1 110 ? -20.776 -3.053 5.269 1.00 87.56 110 TRP A O 1
ATOM 872 N N . PRO A 1 111 ? -19.984 -1.986 7.076 1.00 89.06 111 PRO A N 1
ATOM 873 C CA . PRO A 1 111 ? -19.120 -1.758 8.237 1.00 89.06 111 PRO A CA 1
ATOM 874 C C . PRO A 1 111 ? -19.579 -2.492 9.497 1.00 89.06 111 PRO A C 1
ATOM 876 O O . PRO A 1 111 ? -20.752 -2.458 9.859 1.00 89.06 111 PRO A O 1
ATOM 879 N N . TRP A 1 112 ? -18.632 -3.131 10.184 1.00 90.25 112 TRP A N 1
ATOM 880 C CA . TRP A 1 112 ? -18.915 -3.840 11.430 1.00 90.25 112 TRP A CA 1
ATOM 881 C C . TRP A 1 112 ? -19.104 -2.886 12.619 1.00 90.25 112 TRP A C 1
ATOM 883 O O . TRP A 1 112 ? -18.532 -1.788 12.630 1.00 90.25 112 TRP A O 1
ATOM 893 N N . PRO A 1 113 ? -19.835 -3.321 13.663 1.00 90.31 113 PRO A N 1
ATOM 894 C CA . PRO A 1 113 ? -19.895 -2.604 14.930 1.00 90.31 113 PRO A CA 1
ATOM 895 C C . PRO A 1 113 ? -18.504 -2.426 15.556 1.00 90.31 113 PRO A C 1
ATOM 897 O O . PRO A 1 113 ? -17.623 -3.283 15.437 1.00 90.31 113 PRO A O 1
ATOM 900 N N . ARG A 1 114 ? -18.305 -1.330 16.292 1.00 89.94 114 ARG A N 1
ATOM 901 C CA . ARG A 1 114 ? -17.039 -1.007 16.973 1.00 89.94 114 ARG A CA 1
ATOM 902 C C . ARG A 1 114 ? -16.628 -2.015 18.024 1.00 89.94 114 ARG A C 1
ATOM 904 O O . ARG A 1 114 ? -15.438 -2.116 18.294 1.00 89.94 114 ARG A O 1
ATOM 911 N N . THR A 1 115 ? -17.570 -2.762 18.584 1.00 90.75 115 THR A N 1
ATOM 912 C CA . THR A 1 115 ?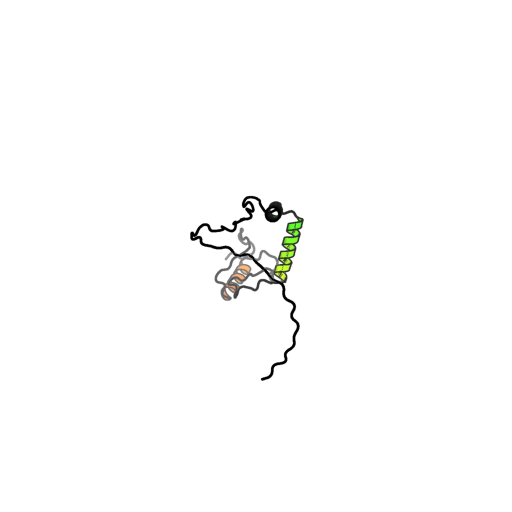 -17.270 -3.892 19.467 1.00 90.75 115 THR A CA 1
ATOM 913 C C . THR A 1 115 ? -16.472 -4.972 18.737 1.00 90.75 115 THR A C 1
ATOM 915 O O . THR A 1 115 ? -15.403 -5.345 19.203 1.00 90.75 115 THR A O 1
ATOM 918 N N . VAL A 1 116 ? -16.909 -5.374 17.540 1.00 91.88 116 VAL A N 1
ATOM 919 C CA . VAL A 1 116 ? -16.209 -6.371 16.709 1.00 91.88 116 VAL A CA 1
ATOM 920 C C . VAL A 1 116 ? -14.822 -5.870 16.304 1.00 91.88 116 VAL A C 1
ATOM 922 O O . VAL A 1 116 ? -13.839 -6.602 16.386 1.00 91.88 116 VAL A O 1
ATOM 925 N N . VAL A 1 117 ? -14.718 -4.598 15.909 1.00 92.50 117 VAL A N 1
ATOM 926 C CA . VAL A 1 117 ? -13.423 -3.990 15.565 1.00 92.50 117 VAL A CA 1
ATOM 927 C C . VAL A 1 117 ? -12.498 -3.921 16.788 1.00 92.50 117 VAL A C 1
ATOM 929 O O . VAL A 1 117 ? -11.302 -4.162 16.656 1.00 92.50 117 VAL A O 1
ATOM 932 N N . ALA A 1 118 ? -13.022 -3.629 17.982 1.00 92.94 118 ALA A N 1
ATOM 933 C CA . ALA A 1 118 ? -12.235 -3.607 19.215 1.00 92.94 118 ALA A CA 1
ATOM 934 C C . ALA A 1 118 ? -11.700 -4.997 19.587 1.00 92.94 118 ALA A C 1
ATOM 936 O O . ALA A 1 118 ? -10.528 -5.110 19.948 1.00 92.94 118 ALA A O 1
ATOM 937 N N . ASP A 1 119 ? -12.517 -6.041 19.436 1.00 94.44 119 ASP A N 1
ATOM 938 C CA . ASP A 1 119 ? -12.100 -7.426 19.673 1.00 94.44 119 ASP A CA 1
ATOM 939 C C . ASP A 1 119 ? -11.001 -7.853 18.686 1.00 94.44 119 ASP A C 1
ATOM 941 O O . ASP A 1 119 ? -10.009 -8.467 19.083 1.00 94.44 119 ASP A O 1
ATOM 945 N N . LEU A 1 120 ? -11.112 -7.445 17.415 1.00 94.12 120 LEU A N 1
ATOM 946 C CA . LEU A 1 120 ? -10.059 -7.650 16.418 1.00 94.12 120 LEU A CA 1
ATOM 947 C C . LEU A 1 120 ? -8.754 -6.945 16.816 1.00 94.12 120 LEU A C 1
ATOM 949 O O . LEU A 1 120 ? -7.689 -7.558 16.774 1.00 94.12 120 LEU A O 1
ATOM 953 N N . ILE A 1 121 ? -8.815 -5.676 17.236 1.00 94.81 121 ILE A N 1
ATOM 954 C CA . ILE A 1 121 ? -7.627 -4.943 17.705 1.00 94.81 121 ILE A CA 1
ATOM 955 C C . ILE A 1 121 ? -6.988 -5.665 18.892 1.00 94.81 121 ILE A C 1
ATOM 957 O O . ILE A 1 121 ? -5.767 -5.811 18.921 1.00 94.81 121 ILE A O 1
ATOM 961 N N . ALA A 1 122 ? -7.786 -6.107 19.868 1.00 96.06 122 ALA A N 1
ATOM 962 C CA . ALA A 1 122 ? -7.284 -6.822 21.037 1.00 96.06 122 ALA A CA 1
ATOM 963 C C . ALA A 1 122 ? -6.536 -8.097 20.621 1.00 96.06 122 ALA A C 1
ATOM 965 O O . ALA A 1 122 ? -5.378 -8.272 20.997 1.00 96.06 122 ALA A O 1
ATOM 966 N N . ALA A 1 123 ? -7.136 -8.906 19.745 1.00 95.38 123 ALA A N 1
ATOM 967 C CA . ALA A 1 123 ? -6.508 -10.114 19.221 1.00 95.38 123 ALA A CA 1
ATOM 968 C C . ALA A 1 123 ? -5.197 -9.830 18.461 1.00 95.38 123 ALA A C 1
ATOM 970 O O . ALA A 1 123 ? -4.228 -10.573 18.609 1.00 95.38 123 ALA A O 1
ATOM 971 N N . LEU A 1 124 ? -5.130 -8.747 17.677 1.00 95.12 124 LEU A N 1
ATOM 972 C CA . LEU A 1 124 ? -3.903 -8.352 16.972 1.00 95.12 124 LEU A CA 1
ATOM 973 C C . LEU A 1 124 ? -2.794 -7.928 17.942 1.00 95.12 124 LEU A C 1
ATOM 975 O O . LEU A 1 124 ? -1.628 -8.272 17.744 1.00 95.12 124 LEU A O 1
ATOM 979 N N . ARG A 1 125 ? -3.143 -7.204 19.010 1.00 94.56 125 ARG A N 1
ATOM 980 C CA . ARG A 1 125 ? -2.176 -6.800 20.041 1.00 94.56 125 ARG A CA 1
ATOM 981 C C . ARG A 1 125 ? -1.653 -7.997 20.827 1.00 94.56 125 ARG A C 1
ATOM 983 O O . ARG A 1 125 ? -0.453 -8.054 21.081 1.00 94.56 125 ARG A O 1
ATOM 990 N N . ASP A 1 126 ? -2.513 -8.963 21.135 1.00 96.56 126 ASP A N 1
ATOM 991 C CA . ASP A 1 126 ? -2.118 -10.209 21.801 1.00 96.56 126 ASP A CA 1
ATOM 992 C C . ASP A 1 126 ? -1.163 -11.048 20.936 1.00 96.56 126 ASP A C 1
ATOM 994 O O . ASP A 1 126 ? -0.288 -11.736 21.459 1.00 96.56 126 ASP A O 1
ATOM 998 N N . GLN A 1 127 ? -1.263 -10.934 19.608 1.00 93.25 127 GLN A N 1
ATOM 999 C CA . GLN A 1 127 ? -0.323 -11.535 18.653 1.00 93.25 127 GLN A CA 1
ATOM 1000 C C . GLN A 1 127 ? 0.968 -10.719 18.445 1.00 93.25 127 GLN A C 1
ATOM 1002 O O . GLN A 1 127 ? 1.798 -11.082 17.614 1.00 93.25 127 GLN A O 1
ATOM 1007 N N . GLY A 1 128 ? 1.174 -9.638 19.204 1.00 92.88 128 GLY A N 1
ATOM 1008 C CA . GLY A 1 128 ? 2.412 -8.857 19.190 1.00 92.88 128 GLY A CA 1
ATOM 1009 C C . GLY A 1 128 ? 2.400 -7.635 18.270 1.00 92.88 128 GLY A C 1
ATOM 1010 O O . GLY A 1 128 ? 3.458 -7.045 18.040 1.00 92.88 128 GLY A O 1
ATOM 1011 N N . ALA A 1 129 ? 1.240 -7.208 17.757 1.00 93.81 129 ALA A N 1
ATOM 1012 C CA . ALA A 1 129 ? 1.157 -5.975 16.978 1.00 93.81 129 ALA A CA 1
ATOM 1013 C C . ALA A 1 129 ? 1.503 -4.747 17.843 1.00 93.81 129 ALA A C 1
ATOM 1015 O O . ALA A 1 129 ? 0.773 -4.382 18.768 1.00 93.81 129 ALA A O 1
ATOM 1016 N N . ALA A 1 130 ? 2.609 -4.072 17.512 1.00 93.12 130 ALA A N 1
ATOM 1017 C CA . ALA A 1 130 ? 3.031 -2.846 18.193 1.00 93.12 130 ALA A CA 1
ATOM 1018 C C . ALA A 1 130 ? 2.147 -1.638 17.831 1.00 93.12 130 ALA A C 1
ATOM 1020 O O . ALA A 1 130 ? 1.872 -0.786 18.675 1.00 93.12 130 ALA A O 1
ATOM 1021 N N . VAL A 1 131 ? 1.696 -1.572 16.575 1.00 93.94 131 VAL A N 1
ATOM 1022 C CA . VAL A 1 131 ? 0.843 -0.510 16.028 1.00 93.94 131 VAL A CA 1
ATOM 1023 C C . VAL A 1 131 ? -0.187 -1.148 15.101 1.00 93.94 131 VAL A C 1
ATOM 1025 O O . VAL A 1 131 ? 0.157 -2.025 14.313 1.00 93.94 131 VAL A O 1
ATOM 1028 N N . VAL A 1 132 ? -1.439 -0.693 15.179 1.00 93.94 132 VAL A N 1
ATOM 1029 C CA . VAL A 1 132 ? -2.526 -1.104 14.280 1.00 93.94 132 VAL A CA 1
ATOM 1030 C C . VAL A 1 132 ? -3.001 0.127 13.514 1.00 93.94 132 VAL A C 1
ATOM 1032 O O . VAL A 1 132 ? -3.433 1.107 14.122 1.00 93.94 132 VAL A O 1
ATOM 1035 N N . GLY A 1 133 ? -2.880 0.089 12.187 1.00 93.12 133 GLY A N 1
ATOM 1036 C CA . GLY A 1 133 ? -3.390 1.116 11.279 1.00 93.12 133 GLY A CA 1
ATOM 1037 C C . GLY A 1 133 ? -4.673 0.653 10.596 1.00 93.12 133 GLY A C 1
ATOM 1038 O O . GLY A 1 133 ? -4.832 -0.534 10.326 1.00 93.12 133 GLY A O 1
ATOM 1039 N N . PHE A 1 134 ? -5.576 1.588 10.309 1.00 91.88 134 PHE A N 1
ATOM 1040 C CA . PHE A 1 134 ? -6.822 1.314 9.595 1.00 91.88 134 PHE A CA 1
ATOM 1041 C C . PHE A 1 134 ? -6.815 1.997 8.235 1.00 91.88 134 PHE A C 1
ATOM 1043 O O . PHE A 1 134 ? -6.633 3.211 8.166 1.00 91.88 134 PHE A O 1
ATOM 1050 N N . ASP A 1 135 ? -7.099 1.233 7.183 1.00 90.81 135 ASP A N 1
ATOM 1051 C CA . ASP A 1 135 ? -7.475 1.763 5.867 1.00 90.81 135 ASP A CA 1
ATOM 1052 C C . ASP A 1 135 ? -9.008 1.841 5.752 1.00 90.81 135 ASP A C 1
ATOM 1054 O O . ASP A 1 135 ? -9.646 1.240 4.892 1.00 90.81 135 ASP A O 1
ATOM 1058 N N . ALA A 1 136 ? -9.634 2.500 6.730 1.00 86.12 136 ALA A N 1
ATOM 1059 C CA . ALA A 1 136 ? -11.080 2.678 6.792 1.00 86.12 136 ALA A CA 1
ATOM 1060 C C . ALA A 1 136 ? -11.437 3.984 7.506 1.00 86.12 136 ALA A C 1
ATOM 1062 O O . ALA A 1 136 ? -10.801 4.376 8.488 1.00 86.12 136 ALA A O 1
ATOM 1063 N N . ILE A 1 137 ? -12.489 4.652 7.025 1.00 85.88 137 ILE A N 1
ATOM 1064 C CA . ILE A 1 137 ? -12.973 5.908 7.602 1.00 85.88 137 ILE A CA 1
ATOM 1065 C C . ILE A 1 137 ? -14.039 5.627 8.657 1.00 85.88 137 ILE A C 1
ATOM 1067 O O . ILE A 1 137 ? -14.988 4.873 8.458 1.00 85.88 137 ILE A O 1
ATOM 1071 N N . PHE A 1 138 ? -13.889 6.319 9.777 1.00 82.62 138 PHE A N 1
ATOM 1072 C CA . PHE A 1 138 ? -14.651 6.141 11.001 1.00 82.62 138 PHE A CA 1
ATOM 1073 C C . PHE A 1 138 ? -15.276 7.471 11.450 1.00 82.62 138 PHE A C 1
ATOM 1075 O O . PHE A 1 138 ? -15.120 7.873 12.599 1.00 82.62 138 PHE A O 1
ATOM 1082 N N . ALA A 1 139 ? -15.929 8.172 10.517 1.00 78.31 139 ALA A N 1
ATOM 1083 C CA . ALA A 1 139 ? -16.335 9.573 10.674 1.00 78.31 139 ALA A CA 1
ATOM 1084 C C . ALA A 1 139 ? -17.521 9.795 11.625 1.00 78.31 139 ALA A C 1
ATOM 1086 O O . ALA A 1 139 ? -17.606 10.844 12.259 1.00 78.31 139 ALA A O 1
ATOM 1087 N N . GLU A 1 140 ? -18.423 8.821 11.735 1.00 77.06 140 GLU A N 1
ATOM 1088 C CA . GLU A 1 140 ? -19.639 8.943 12.537 1.00 77.06 140 GLU A CA 1
ATOM 1089 C C . GLU A 1 140 ? -19.605 8.019 13.766 1.00 77.06 140 GLU A C 1
ATOM 1091 O O . GLU A 1 140 ? -18.999 6.937 13.718 1.00 77.06 140 GLU A O 1
ATOM 1096 N N . PRO A 1 141 ? -20.252 8.422 14.878 1.00 74.12 141 PRO A N 1
ATOM 1097 C CA . PRO A 1 141 ? -20.480 7.545 16.018 1.00 74.12 141 PRO A CA 1
ATOM 1098 C C . PRO A 1 141 ? -21.246 6.290 15.597 1.00 74.12 141 PRO A C 1
ATOM 1100 O O . PRO A 1 141 ? -22.225 6.356 14.853 1.00 74.12 141 PRO A O 1
ATOM 1103 N N . ASP A 1 142 ? -20.808 5.139 16.094 1.00 77.06 142 ASP A N 1
ATOM 1104 C CA . ASP A 1 142 ? -21.447 3.869 15.775 1.00 77.06 142 ASP A CA 1
ATOM 1105 C C . ASP A 1 142 ? -22.853 3.788 16.380 1.00 77.06 142 ASP A C 1
ATOM 1107 O O . ASP A 1 142 ? -23.050 3.989 17.578 1.00 77.06 142 ASP A O 1
ATOM 1111 N N . ARG A 1 143 ? -23.834 3.483 15.528 1.00 72.94 143 ARG A N 1
ATOM 1112 C CA . ARG A 1 143 ? -25.255 3.380 15.882 1.00 72.94 143 ARG A CA 1
ATOM 1113 C C . ARG A 1 143 ? -25.673 1.973 16.312 1.00 72.94 143 ARG A C 1
ATOM 1115 O O . ARG A 1 143 ? -26.808 1.792 16.739 1.00 72.94 143 ARG A O 1
ATOM 1122 N N . THR A 1 144 ? -24.793 0.991 16.145 1.00 74.38 144 THR A N 1
ATOM 1123 C CA . THR A 1 144 ? -25.071 -0.439 16.350 1.00 74.38 144 THR A CA 1
ATOM 1124 C C . THR A 1 144 ? -24.383 -1.017 17.583 1.00 74.38 144 THR A C 1
ATOM 1126 O O . THR A 1 144 ? -24.800 -2.063 18.078 1.00 74.38 144 THR A O 1
ATOM 1129 N N . SER A 1 145 ? -23.373 -0.329 18.122 1.00 69.81 145 SER A N 1
ATOM 1130 C CA . SER A 1 145 ? -22.725 -0.724 19.374 1.00 69.81 145 SER A CA 1
ATOM 1131 C C . SER A 1 145 ? -23.487 -0.207 20.603 1.00 69.81 145 SER A C 1
ATOM 1133 O O . SER A 1 145 ? -23.974 0.926 20.587 1.00 69.81 145 SER A O 1
ATOM 1135 N N . PRO A 1 146 ? -23.558 -0.987 21.700 1.00 69.62 146 PRO A N 1
ATOM 1136 C CA . PRO A 1 146 ? -24.101 -0.510 22.968 1.00 69.62 146 PRO A CA 1
ATOM 1137 C C . PRO A 1 146 ? -23.326 0.710 23.474 1.00 69.62 146 PRO A C 1
ATOM 1139 O O . PRO A 1 146 ? -22.094 0.706 23.494 1.00 69.62 146 PRO A O 1
ATOM 1142 N N . GLN A 1 147 ? -24.045 1.737 23.923 1.00 65.25 147 GLN A N 1
ATOM 1143 C CA . GLN A 1 147 ? -23.454 2.859 24.650 1.00 65.25 147 GLN A CA 1
ATOM 1144 C C . GLN A 1 147 ? -23.052 2.347 26.038 1.00 65.25 147 GLN A C 1
ATOM 1146 O O . GLN A 1 147 ? -23.919 1.967 26.825 1.00 65.25 147 GLN A O 1
ATOM 1151 N N . ARG A 1 148 ? -21.744 2.246 26.294 1.00 58.94 148 ARG A N 1
ATOM 1152 C CA . ARG A 1 148 ? -21.214 1.978 27.637 1.00 58.94 148 ARG A CA 1
ATOM 1153 C C . ARG A 1 148 ? -21.202 3.244 28.477 1.00 58.94 148 ARG A C 1
ATOM 1155 O O . ARG A 1 148 ? -20.885 4.310 27.906 1.00 58.94 148 ARG A O 1
#

Mean predicted aligned error: 18.06 Å

Radius of gyration: 48.97 Å; Cα contacts (8 Å, |Δi|>4): 20; chains: 1; bounding box: 119×52×98 Å

Secondary structure (DSSP, 8-state):
----------------------------------------TTS--HHHHHHHHHHHHHHHHHHH--HHHHHHHHHHHHHHHHHS-----SS-S-------HHHHHHH-SSSPPHHHHHHHHHHHHHTT-S----SS---S--SSS---